Protein AF-A0A952DCT8-F1 (afdb_monomer)

Radius of gyration: 13.46 Å; Cα contacts (8 Å, |Δi|>4): 45; chains: 1; bounding box: 27×32×34 Å

Structure (mmCIF, N/CA/C/O backbone):
data_AF-A0A952DCT8-F1
#
_entry.id   AF-A0A952DCT8-F1
#
loop_
_atom_site.group_PDB
_atom_site.id
_atom_site.type_symbol
_atom_site.label_atom_id
_atom_site.label_alt_id
_atom_site.label_comp_id
_atom_site.label_asym_id
_atom_site.label_entity_id
_atom_site.label_seq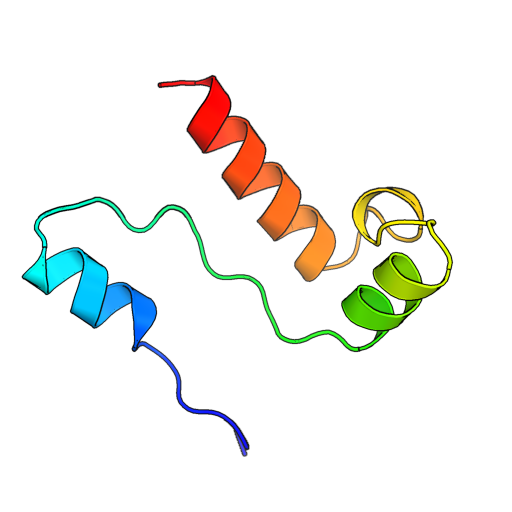_id
_atom_site.pdbx_PDB_ins_code
_atom_site.Cartn_x
_atom_site.Cartn_y
_atom_site.Cartn_z
_atom_site.occupancy
_atom_site.B_iso_or_equiv
_atom_site.auth_seq_id
_atom_site.auth_comp_id
_atom_site.auth_asym_id
_atom_site.auth_atom_id
_atom_site.pdbx_PDB_model_num
ATOM 1 N N . MET A 1 1 ? 2.784 -19.436 6.180 1.00 46.34 1 MET A N 1
ATOM 2 C CA . MET A 1 1 ? 3.512 -18.913 7.355 1.00 46.34 1 MET A CA 1
ATOM 3 C C . MET A 1 1 ? 3.817 -17.448 7.092 1.00 46.34 1 MET A C 1
ATOM 5 O O . MET A 1 1 ? 4.492 -17.163 6.113 1.00 46.34 1 MET A O 1
ATOM 9 N N . ALA A 1 2 ? 3.237 -16.526 7.863 1.00 67.94 2 ALA A N 1
ATOM 10 C CA . ALA A 1 2 ? 3.515 -15.098 7.716 1.00 67.94 2 ALA A CA 1
ATOM 11 C C . ALA A 1 2 ? 4.797 -14.764 8.493 1.00 67.94 2 ALA A C 1
ATOM 13 O O . ALA A 1 2 ? 4.860 -15.018 9.691 1.00 67.94 2 ALA A O 1
ATOM 14 N 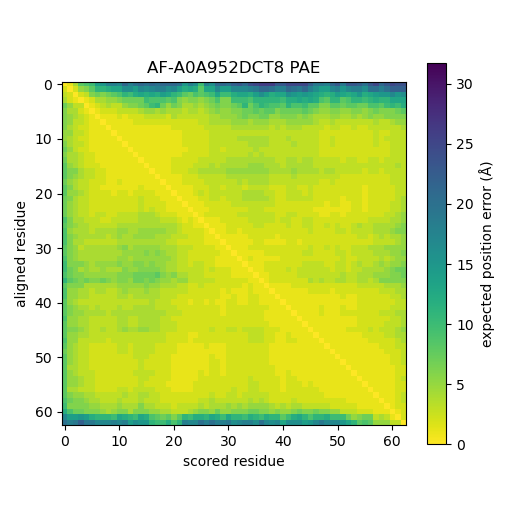N . ILE A 1 3 ? 5.825 -14.256 7.805 1.00 74.31 3 ILE A N 1
ATOM 15 C CA . ILE A 1 3 ? 7.097 -13.836 8.431 1.00 74.31 3 ILE A CA 1
ATOM 16 C C . ILE A 1 3 ? 6.904 -12.522 9.209 1.00 74.31 3 ILE A C 1
ATOM 18 O O . ILE A 1 3 ? 7.593 -12.264 10.190 1.00 74.31 3 ILE A O 1
ATOM 22 N N . PHE A 1 4 ? 5.923 -11.716 8.800 1.00 80.31 4 PHE A N 1
ATOM 23 C CA . PHE A 1 4 ? 5.569 -10.447 9.424 1.00 80.31 4 PHE A CA 1
ATOM 24 C C . PHE A 1 4 ? 4.253 -10.559 10.197 1.00 80.31 4 PHE A C 1
ATOM 26 O O . PHE A 1 4 ? 3.359 -11.319 9.818 1.00 80.31 4 PHE A O 1
ATOM 33 N N . GLY A 1 5 ? 4.130 -9.774 11.270 1.00 84.25 5 GLY A N 1
ATOM 34 C CA . GLY A 1 5 ? 2.886 -9.656 12.028 1.00 84.25 5 GLY A CA 1
ATOM 35 C C . GLY A 1 5 ? 1.772 -8.979 11.222 1.00 84.25 5 GLY A C 1
ATOM 36 O O . GLY A 1 5 ? 2.028 -8.164 10.338 1.00 84.25 5 GLY A O 1
ATOM 37 N N . SER A 1 6 ? 0.520 -9.293 11.552 1.00 89.19 6 SER A N 1
ATOM 38 C CA . SER A 1 6 ? -0.679 -8.702 10.945 1.00 89.19 6 SER A CA 1
ATOM 39 C C . SER A 1 6 ? -1.527 -7.961 11.982 1.00 89.19 6 SER A C 1
ATOM 41 O O . SER A 1 6 ? -1.431 -8.216 13.179 1.00 89.19 6 SER A O 1
ATOM 43 N N . GLY A 1 7 ? -2.377 -7.036 11.531 1.00 91.81 7 GLY A N 1
ATOM 44 C CA . GLY A 1 7 ? -3.375 -6.370 12.383 1.00 91.81 7 GLY A CA 1
ATOM 45 C C . GLY A 1 7 ? -2.862 -5.209 13.245 1.00 91.81 7 GLY A C 1
ATOM 46 O O . GLY A 1 7 ? -3.672 -4.506 13.838 1.00 91.81 7 GLY A O 1
ATOM 47 N N . GLY A 1 8 ? -1.551 -4.940 13.283 1.00 94.50 8 GLY A N 1
ATOM 48 C CA . GLY A 1 8 ? -0.983 -3.805 14.030 1.00 94.50 8 GLY A CA 1
ATOM 49 C C . GLY A 1 8 ? -1.587 -2.449 13.647 1.00 94.50 8 GLY A C 1
ATOM 50 O O . GLY A 1 8 ? -1.940 -1.676 14.528 1.00 94.50 8 GLY A O 1
ATOM 51 N N . GLY A 1 9 ? -1.786 -2.203 12.347 1.00 94.94 9 GLY A N 1
ATOM 52 C CA . GLY A 1 9 ? -2.400 -0.962 11.863 1.00 94.94 9 GLY A CA 1
ATOM 53 C C . GLY A 1 9 ? -3.859 -0.786 12.291 1.00 94.94 9 GLY A C 1
ATOM 54 O O . GLY A 1 9 ? -4.249 0.327 12.619 1.00 94.94 9 GLY A O 1
ATOM 55 N N . GLN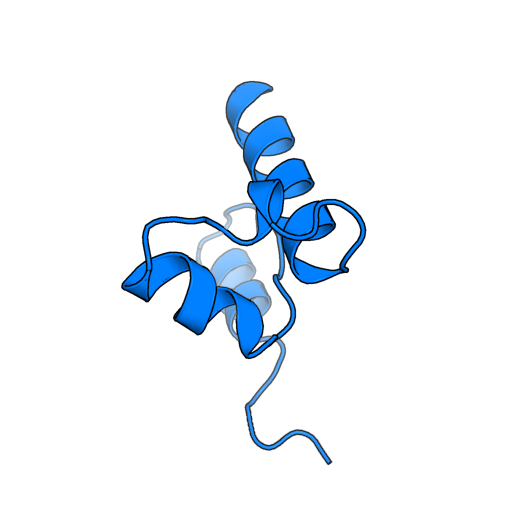 A 1 10 ? -4.647 -1.869 12.345 1.00 97.12 10 GLN A N 1
ATOM 56 C CA . GLN A 1 10 ? -6.032 -1.793 12.824 1.00 97.12 10 GLN A CA 1
ATOM 57 C C . GLN A 1 10 ? -6.071 -1.487 14.322 1.00 97.12 10 GLN A C 1
ATOM 59 O O . GLN A 1 10 ? -6.768 -0.567 14.723 1.00 97.12 10 GLN A O 1
ATOM 64 N N . ARG A 1 11 ? -5.256 -2.186 15.126 1.00 97.81 11 ARG A N 1
ATOM 65 C CA . ARG A 1 11 ? -5.178 -1.934 16.575 1.00 97.81 11 ARG A CA 1
ATOM 66 C C . ARG A 1 11 ? -4.844 -0.475 16.887 1.00 97.81 11 ARG A C 1
ATOM 68 O O . ARG A 1 11 ? -5.519 0.137 17.699 1.00 97.81 11 ARG A O 1
ATOM 75 N N . LEU A 1 12 ? -3.848 0.090 16.203 1.00 97.56 12 LEU A N 1
ATOM 76 C CA . LEU A 1 12 ? -3.470 1.490 16.396 1.00 97.56 12 LEU A CA 1
ATOM 77 C C . LEU A 1 12 ? -4.579 2.459 15.956 1.00 97.56 12 LEU A C 1
ATOM 79 O O . LEU A 1 12 ? -4.812 3.466 16.618 1.00 97.56 12 LEU A O 1
ATOM 83 N N . ALA A 1 13 ? -5.260 2.170 14.844 1.00 98.00 13 ALA A N 1
ATOM 84 C CA . ALA A 1 13 ? -6.382 2.980 14.377 1.00 98.00 13 ALA A CA 1
ATOM 85 C C . ALA A 1 13 ? -7.525 3.004 15.410 1.00 98.00 13 ALA A C 1
ATOM 87 O O . ALA A 1 13 ? -8.049 4.076 15.714 1.00 98.00 13 ALA A O 1
ATOM 88 N N . ASP A 1 14 ? -7.833 1.847 16.005 1.00 98.25 14 ASP A N 1
ATOM 89 C CA . ASP A 1 14 ? -8.830 1.713 17.070 1.00 98.25 14 ASP A CA 1
ATOM 90 C C . ASP A 1 14 ? -8.415 2.490 18.335 1.00 98.25 14 ASP A C 1
ATOM 92 O O . ASP A 1 14 ? -9.223 3.233 18.890 1.00 98.25 14 ASP A O 1
ATOM 96 N N . GLU A 1 15 ? -7.150 2.378 18.762 1.00 98.50 15 GLU A N 1
ATOM 97 C CA . GLU A 1 15 ? -6.594 3.104 19.920 1.00 98.50 15 GLU A CA 1
ATOM 98 C C . GLU A 1 15 ? -6.653 4.629 19.753 1.00 98.50 15 GLU A C 1
ATOM 100 O O . GLU A 1 15 ? -6.915 5.355 20.711 1.00 98.50 15 GLU A O 1
ATOM 105 N N . LEU A 1 16 ? -6.416 5.120 18.535 1.00 98.19 16 LEU A N 1
ATOM 106 C CA . LEU A 1 16 ? -6.420 6.549 18.217 1.00 98.19 16 LEU A CA 1
ATOM 107 C C . LEU A 1 16 ? -7.811 7.086 17.846 1.00 98.19 16 LEU A C 1
ATOM 109 O O . LEU A 1 16 ? -7.960 8.293 17.662 1.00 98.19 16 LEU A O 1
ATOM 113 N N . GLY A 1 17 ? -8.821 6.221 17.710 1.00 97.88 17 GLY A N 1
ATOM 114 C CA . GLY A 1 17 ? -10.163 6.613 17.275 1.00 97.88 17 GLY A CA 1
ATOM 115 C C . GLY A 1 17 ? -10.207 7.167 15.846 1.00 97.88 17 GLY A C 1
ATOM 116 O O . GLY A 1 17 ? -11.051 8.008 15.537 1.00 97.88 17 GLY A O 1
ATOM 117 N N . VAL A 1 18 ? -9.297 6.724 14.973 1.00 97.06 18 VAL A N 1
ATOM 118 C CA . VAL A 1 18 ? -9.198 7.176 13.574 1.00 97.06 18 VAL A CA 1
ATOM 119 C C . VAL A 1 18 ? -9.500 6.031 12.606 1.00 97.06 18 VAL A C 1
ATOM 121 O O . VAL A 1 18 ? -9.243 4.870 12.919 1.00 97.06 18 VAL A O 1
ATOM 124 N N . PRO A 1 19 ? -10.025 6.304 11.398 1.00 95.31 19 PRO A N 1
ATOM 125 C CA . PRO A 1 19 ? -10.283 5.246 10.433 1.00 95.31 19 PRO A CA 1
ATOM 126 C C . PRO A 1 19 ? -8.981 4.695 9.841 1.00 95.31 19 PRO A C 1
ATOM 128 O O . PRO A 1 19 ? -8.144 5.440 9.330 1.00 95.31 19 PRO A O 1
ATOM 131 N N . LEU A 1 20 ? -8.852 3.367 9.790 1.00 96.31 20 LEU A N 1
ATOM 132 C CA . LEU A 1 20 ? -7.825 2.727 8.971 1.00 96.31 20 LEU A CA 1
ATOM 133 C C . LEU A 1 20 ? -8.150 2.944 7.487 1.00 96.31 20 LEU A C 1
ATOM 135 O O . LEU A 1 20 ? -9.206 2.518 7.013 1.00 96.31 20 LEU A O 1
ATOM 139 N N . LEU A 1 21 ? -7.242 3.581 6.745 1.00 94.81 21 LEU A N 1
ATOM 140 C CA . LEU A 1 21 ? -7.455 3.909 5.330 1.00 94.81 21 LEU A CA 1
ATOM 141 C C . LEU A 1 21 ? -7.326 2.696 4.405 1.00 94.81 21 LEU A C 1
ATOM 143 O O . LEU A 1 21 ? -8.095 2.582 3.451 1.00 94.81 21 LEU A O 1
ATOM 147 N N . GLY A 1 22 ? -6.418 1.769 4.712 1.00 94.50 22 GLY A N 1
ATOM 148 C CA . GLY A 1 22 ? -6.270 0.512 3.986 1.00 94.50 22 GLY A CA 1
ATOM 149 C C . GLY A 1 22 ? -5.083 -0.323 4.461 1.00 94.50 22 GLY A C 1
ATOM 150 O O . GLY A 1 22 ? -4.320 0.082 5.337 1.00 94.50 22 GLY A O 1
ATOM 151 N N . GLN A 1 23 ? -4.941 -1.509 3.869 1.00 94.56 23 GLN A N 1
ATOM 152 C CA . GLN A 1 23 ? -3.842 -2.443 4.116 1.00 94.56 23 GLN A CA 1
ATOM 153 C C . GLN A 1 23 ? -3.284 -2.915 2.775 1.00 94.56 23 GLN A C 1
ATOM 155 O O . GLN A 1 23 ? -4.009 -3.502 1.971 1.00 94.56 23 GLN A O 1
ATOM 160 N N . VAL A 1 24 ? -2.000 -2.656 2.535 1.00 93.94 24 VAL A N 1
ATOM 161 C CA . VAL A 1 24 ? -1.321 -3.032 1.291 1.00 93.94 24 VAL A CA 1
ATOM 162 C C . VAL A 1 24 ? -0.566 -4.346 1.522 1.00 93.94 24 VAL A C 1
ATOM 164 O O . VAL A 1 24 ? 0.192 -4.437 2.490 1.00 93.94 24 VAL A O 1
ATOM 167 N N . PRO A 1 25 ? -0.767 -5.382 0.687 1.00 91.50 25 PRO A N 1
ATOM 168 C CA . PRO A 1 25 ? -0.030 -6.634 0.817 1.00 91.50 25 PRO A CA 1
ATOM 169 C C . PRO A 1 25 ? 1.464 -6.423 0.547 1.00 91.50 25 PRO A C 1
ATOM 171 O O . PRO A 1 25 ? 1.841 -5.635 -0.320 1.00 91.50 25 PRO A O 1
ATOM 174 N N . LEU A 1 26 ? 2.318 -7.175 1.247 1.00 90.75 26 LEU A N 1
ATOM 175 C CA . LEU A 1 26 ? 3.747 -7.207 0.939 1.00 90.75 26 LEU A CA 1
ATOM 176 C C . LEU A 1 26 ? 3.955 -7.815 -0.446 1.00 90.75 26 LEU A C 1
ATOM 178 O O . LEU A 1 26 ? 3.575 -8.957 -0.702 1.00 90.75 26 LEU A O 1
ATOM 182 N N . HIS A 1 27 ? 4.562 -7.037 -1.332 1.00 92.50 27 HIS A N 1
ATOM 183 C CA . HIS A 1 27 ? 4.764 -7.417 -2.717 1.00 92.50 27 HIS A CA 1
ATOM 184 C C . HIS A 1 27 ? 6.128 -6.883 -3.181 1.00 92.50 27 HIS A C 1
ATOM 186 O O . HIS A 1 27 ? 6.275 -5.667 -3.291 1.00 92.50 27 HIS A O 1
ATOM 192 N N . PRO A 1 28 ? 7.138 -7.746 -3.417 1.00 92.62 28 PRO A N 1
ATOM 193 C CA . PRO A 1 28 ? 8.505 -7.307 -3.727 1.00 92.62 28 PRO A CA 1
ATOM 194 C C . PRO A 1 28 ? 8.628 -6.280 -4.869 1.00 92.62 28 PRO A C 1
ATOM 196 O O . PRO A 1 28 ? 9.357 -5.306 -4.684 1.00 92.62 28 PRO A O 1
ATOM 199 N N . PRO A 1 29 ? 7.853 -6.378 -5.970 1.00 95.44 29 PRO A N 1
ATOM 200 C CA . PRO A 1 29 ? 7.883 -5.383 -7.047 1.00 95.44 29 PRO A CA 1
ATOM 201 C C . PRO A 1 29 ? 7.524 -3.949 -6.625 1.00 95.44 29 PRO A C 1
ATOM 203 O O . PRO A 1 29 ? 7.829 -3.002 -7.346 1.00 95.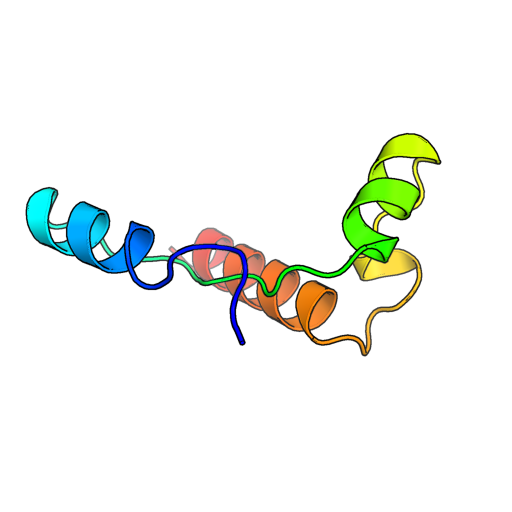44 29 PRO A O 1
ATOM 206 N N . VAL A 1 30 ? 6.888 -3.753 -5.462 1.00 95.12 30 VAL A N 1
ATOM 207 C CA . VAL A 1 30 ? 6.646 -2.413 -4.897 1.00 95.12 30 VAL A CA 1
ATOM 208 C C . VAL A 1 30 ? 7.969 -1.697 -4.624 1.00 95.12 30 VAL A C 1
ATOM 210 O O . VAL A 1 30 ? 8.083 -0.507 -4.909 1.00 95.12 30 VAL A O 1
ATOM 213 N N . LEU A 1 31 ? 8.960 -2.423 -4.097 1.00 93.38 31 LEU A N 1
ATOM 214 C CA . LEU A 1 31 ? 10.282 -1.889 -3.769 1.00 93.38 31 LEU A CA 1
ATOM 215 C C . LEU A 1 31 ? 11.051 -1.558 -5.049 1.00 93.38 31 LEU A C 1
ATOM 217 O O . LEU A 1 31 ? 11.495 -0.430 -5.225 1.00 93.38 31 LEU A O 1
ATOM 221 N N . GLU A 1 32 ? 11.094 -2.508 -5.987 1.00 94.12 32 GLU A N 1
ATOM 222 C CA . GLU A 1 32 ? 11.750 -2.337 -7.289 1.00 94.12 32 GLU A CA 1
ATOM 223 C C . GLU A 1 32 ? 11.188 -1.133 -8.055 1.00 94.12 32 GLU A C 1
ATOM 225 O O . GLU A 1 32 ? 11.934 -0.341 -8.634 1.00 94.12 32 GLU A O 1
ATOM 230 N N . GLY A 1 33 ? 9.863 -0.960 -8.040 1.00 94.38 33 GLY A N 1
ATOM 231 C CA . GLY A 1 33 ? 9.211 0.186 -8.665 1.00 94.38 33 GLY A CA 1
ATOM 232 C C . GLY A 1 33 ? 9.556 1.522 -7.999 1.00 94.38 33 GLY A C 1
ATOM 233 O O . GLY A 1 33 ? 9.615 2.543 -8.684 1.00 94.38 33 GLY A O 1
ATOM 234 N N . GLY A 1 34 ? 9.811 1.522 -6.688 1.00 91.69 34 GLY A N 1
ATOM 235 C CA . GLY A 1 34 ? 10.313 2.686 -5.955 1.00 91.69 34 GLY A CA 1
ATOM 236 C C . GLY A 1 34 ? 11.747 3.042 -6.348 1.00 91.69 34 GLY A C 1
ATOM 237 O O . GLY A 1 34 ? 12.006 4.184 -6.721 1.00 91.69 34 GLY A O 1
ATOM 238 N N . ASP A 1 35 ? 12.647 2.057 -6.346 1.00 94.69 35 ASP A N 1
ATOM 239 C CA . ASP A 1 35 ? 14.073 2.248 -6.651 1.00 94.69 35 ASP A CA 1
ATOM 240 C C . ASP A 1 35 ? 14.316 2.669 -8.107 1.00 94.69 35 ASP A C 1
ATOM 242 O O . ASP A 1 35 ? 15.179 3.495 -8.398 1.00 94.69 35 ASP A O 1
ATOM 246 N N . THR A 1 36 ? 13.538 2.118 -9.041 1.00 95.75 36 THR A N 1
ATOM 247 C CA . THR A 1 36 ? 13.676 2.395 -10.483 1.00 95.75 36 THR A CA 1
ATOM 248 C C . THR A 1 36 ? 12.914 3.636 -10.949 1.00 95.75 36 THR A C 1
ATOM 250 O O . THR A 1 36 ? 13.014 4.013 -12.117 1.00 95.75 36 THR A O 1
ATOM 253 N N . GLY A 1 37 ? 12.125 4.269 -10.074 1.00 95.94 37 GLY A N 1
ATOM 254 C CA . GLY A 1 37 ? 11.267 5.398 -10.439 1.00 95.94 37 GLY A CA 1
ATOM 255 C C . GLY A 1 37 ? 10.077 5.016 -11.329 1.00 95.94 37 GLY A C 1
ATOM 256 O O . GLY A 1 37 ? 9.480 5.888 -11.961 1.00 95.94 37 GLY A O 1
ATOM 257 N N . ARG A 1 38 ? 9.706 3.729 -11.385 1.00 96.25 38 ARG A N 1
ATOM 258 C CA . ARG A 1 38 ? 8.510 3.236 -12.085 1.00 96.25 38 ARG A CA 1
ATOM 259 C C . ARG A 1 38 ? 7.553 2.565 -11.088 1.00 96.25 38 ARG A C 1
ATOM 261 O O . ARG A 1 38 ? 7.577 1.341 -10.960 1.00 96.25 38 ARG A O 1
ATOM 268 N N . PRO A 1 39 ? 6.695 3.342 -10.396 1.00 96.38 39 PRO A N 1
ATOM 269 C CA . PRO A 1 39 ? 5.846 2.840 -9.318 1.00 96.38 39 PRO A CA 1
ATOM 270 C C . PRO A 1 39 ? 4.972 1.658 -9.740 1.00 96.38 39 PRO A C 1
ATOM 272 O O . PRO A 1 39 ? 4.491 1.604 -10.873 1.00 96.38 39 PRO A O 1
ATOM 275 N N . ILE A 1 40 ? 4.688 0.752 -8.800 1.00 96.94 40 ILE A N 1
ATOM 276 C CA . ILE A 1 40 ? 3.930 -0.479 -9.079 1.00 96.94 40 ILE A CA 1
ATOM 277 C C . ILE A 1 40 ? 2.545 -0.212 -9.686 1.00 96.94 40 ILE A C 1
ATOM 279 O O . ILE A 1 40 ? 2.127 -0.930 -10.586 1.00 96.94 40 ILE A O 1
ATOM 283 N N . VAL A 1 41 ? 1.884 0.879 -9.279 1.00 97.06 41 VAL A N 1
ATOM 284 C CA . VAL A 1 41 ? 0.573 1.299 -9.808 1.00 97.06 41 VAL A CA 1
ATOM 285 C C . VAL A 1 41 ? 0.607 1.640 -11.302 1.00 97.06 41 VAL A C 1
ATOM 287 O O . VAL A 1 41 ? -0.432 1.607 -11.952 1.00 97.06 41 VAL A O 1
ATOM 290 N N . VAL A 1 42 ? 1.790 1.951 -11.844 1.00 96.75 42 VAL A N 1
ATOM 291 C CA . VAL A 1 42 ? 2.034 2.169 -13.277 1.00 96.75 42 VAL A CA 1
ATOM 292 C C . VAL A 1 42 ? 2.562 0.893 -13.935 1.00 96.75 42 VAL A C 1
ATOM 294 O O . VAL A 1 42 ? 2.130 0.545 -15.030 1.00 96.75 42 VAL A O 1
ATOM 297 N N . ALA A 1 43 ? 3.507 0.205 -13.287 1.00 96.44 43 ALA A N 1
ATOM 298 C CA . ALA A 1 43 ? 4.204 -0.949 -13.855 1.00 96.44 43 ALA A CA 1
ATOM 299 C C . ALA A 1 43 ? 3.331 -2.214 -13.950 1.00 96.44 43 ALA A C 1
ATOM 301 O O . ALA A 1 43 ? 3.449 -2.958 -14.921 1.00 96.44 43 ALA A O 1
ATOM 302 N N . ASP A 1 44 ? 2.467 -2.445 -12.961 1.00 97.31 44 ASP A N 1
ATOM 303 C CA . ASP A 1 44 ? 1.473 -3.520 -12.936 1.00 97.31 44 ASP A CA 1
ATOM 304 C C . ASP A 1 44 ? 0.202 -3.042 -12.206 1.00 97.31 44 AS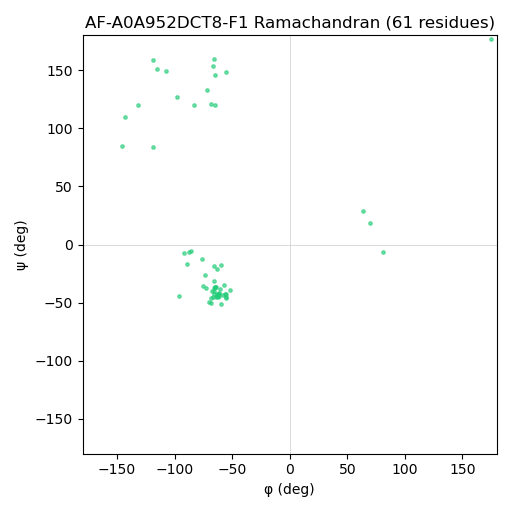P A C 1
ATOM 306 O O . ASP A 1 44 ? 0.028 -3.273 -11.004 1.00 97.31 44 ASP A O 1
ATOM 310 N N . PRO A 1 45 ? -0.721 -2.367 -12.914 1.00 97.06 45 PRO A N 1
ATOM 311 C CA . PRO A 1 45 ? -1.954 -1.850 -12.319 1.00 97.06 45 PRO A CA 1
ATOM 312 C C . PRO A 1 45 ? -2.913 -2.945 -11.822 1.00 97.06 45 PRO A C 1
ATOM 314 O O . PRO A 1 45 ? -3.821 -2.669 -11.035 1.00 97.06 45 PRO A O 1
ATOM 317 N N . ALA A 1 46 ? -2.756 -4.188 -12.290 1.00 96.94 46 ALA A N 1
ATOM 318 C CA . ALA A 1 46 ? -3.681 -5.277 -11.997 1.00 96.94 46 ALA A CA 1
ATOM 319 C C . ALA A 1 46 ? -3.320 -6.049 -10.719 1.00 96.94 46 ALA A C 1
ATOM 321 O O . ALA A 1 46 ? -4.187 -6.760 -10.182 1.00 96.94 46 ALA A O 1
ATOM 322 N N . CYS A 1 47 ? -2.087 -5.913 -10.220 1.00 96.81 47 CYS A N 1
ATOM 323 C CA . CYS A 1 47 ? -1.654 -6.591 -9.006 1.00 96.81 47 CYS A CA 1
ATOM 324 C C . CYS A 1 47 ? -2.405 -6.095 -7.758 1.00 96.81 47 CYS A C 1
ATOM 326 O O . CYS A 1 47 ? -3.001 -5.013 -7.714 1.00 96.81 47 CYS A O 1
ATOM 328 N N . SER A 1 48 ? -2.391 -6.918 -6.711 1.00 96.75 48 SER A N 1
ATOM 329 C CA . SER A 1 48 ? -3.121 -6.648 -5.469 1.00 96.75 48 SER A CA 1
ATOM 330 C C . SER A 1 48 ? -2.603 -5.412 -4.728 1.00 96.75 48 SER A C 1
ATOM 332 O O . SER A 1 48 ? -3.404 -4.664 -4.168 1.00 96.75 48 SER A O 1
ATOM 334 N N . ALA A 1 49 ? -1.290 -5.166 -4.751 1.00 97.19 49 ALA A N 1
ATOM 335 C CA . ALA A 1 49 ? -0.690 -3.989 -4.130 1.00 97.19 49 ALA A CA 1
ATOM 336 C C . ALA A 1 49 ? -1.117 -2.697 -4.840 1.00 97.19 49 ALA A C 1
ATOM 338 O O . ALA A 1 49 ? -1.535 -1.752 -4.172 1.00 97.19 49 ALA A O 1
ATOM 339 N N . SER A 1 50 ? -1.095 -2.686 -6.176 1.00 97.81 50 SER A N 1
ATOM 340 C CA . SER A 1 50 ? -1.534 -1.543 -6.980 1.00 97.81 50 SER A CA 1
ATOM 341 C C . SER A 1 50 ? -2.986 -1.188 -6.711 1.00 97.81 50 SER A C 1
ATOM 343 O O . SER A 1 50 ? -3.283 -0.053 -6.347 1.00 97.81 50 SER A O 1
ATOM 345 N N . LYS A 1 51 ? -3.880 -2.181 -6.783 1.00 97.94 51 LYS A N 1
ATOM 346 C CA . LYS A 1 51 ? -5.307 -1.991 -6.495 1.00 97.94 51 LYS A CA 1
ATOM 347 C C . LYS A 1 51 ? -5.532 -1.397 -5.105 1.00 97.94 51 LYS A C 1
ATOM 349 O O . LYS A 1 51 ? -6.273 -0.427 -4.977 1.00 97.94 51 LYS A O 1
ATOM 354 N N . ARG A 1 52 ? -4.8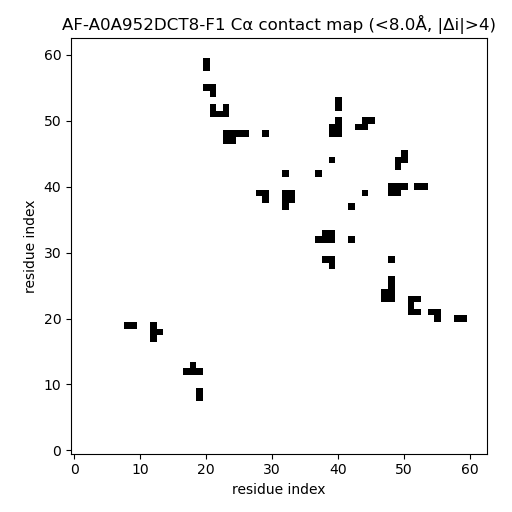47 -1.912 -4.074 1.00 97.75 52 ARG A N 1
ATOM 355 C CA . ARG A 1 52 ? -4.987 -1.379 -2.709 1.00 97.75 52 ARG A CA 1
ATOM 356 C C . ARG A 1 52 ? -4.444 0.030 -2.535 1.00 97.75 52 ARG A C 1
ATOM 358 O O . ARG A 1 52 ? -5.086 0.827 -1.859 1.00 97.75 52 ARG A O 1
ATOM 365 N N . LEU A 1 53 ? -3.309 0.359 -3.143 1.00 97.19 53 LEU A N 1
ATOM 366 C CA . LEU A 1 53 ? -2.777 1.723 -3.108 1.00 97.19 53 LEU A CA 1
ATOM 367 C C . LEU A 1 53 ? -3.732 2.714 -3.789 1.00 97.19 53 LEU A C 1
ATOM 369 O O . LEU A 1 53 ? -4.000 3.781 -3.238 1.00 97.19 53 LEU A O 1
ATOM 373 N N . THR A 1 54 ? -4.299 2.345 -4.941 1.00 97.38 54 THR A N 1
ATOM 374 C CA . THR A 1 54 ? -5.295 3.167 -5.640 1.00 97.38 54 THR A CA 1
ATOM 375 C C . THR A 1 54 ? -6.566 3.353 -4.810 1.00 97.38 54 THR A C 1
ATOM 377 O O . THR A 1 54 ? -7.046 4.476 -4.690 1.00 97.38 54 THR A O 1
ATOM 380 N N . GLU A 1 55 ? -7.091 2.292 -4.191 1.00 97.19 55 GLU A N 1
ATOM 381 C CA . GLU A 1 55 ? -8.260 2.376 -3.301 1.00 97.19 55 GLU A CA 1
ATOM 382 C C . GLU A 1 55 ? -8.023 3.344 -2.126 1.00 97.19 55 GLU A C 1
ATOM 384 O O . GLU A 1 55 ? -8.886 4.169 -1.823 1.00 97.19 55 GLU A O 1
ATOM 389 N N . VAL A 1 56 ? -6.840 3.296 -1.497 1.00 97.06 56 VAL A N 1
ATOM 390 C CA . VAL A 1 56 ? -6.456 4.228 -0.419 1.00 97.06 56 VAL A CA 1
ATOM 391 C C . VAL A 1 56 ? -6.420 5.672 -0.920 1.00 97.06 56 VAL A C 1
ATOM 393 O O . VAL A 1 56 ? -6.961 6.558 -0.260 1.00 97.06 56 VAL A O 1
ATOM 396 N N . ALA A 1 57 ? -5.822 5.914 -2.090 1.00 96.62 57 ALA A N 1
ATOM 397 C CA . ALA A 1 57 ? -5.738 7.250 -2.677 1.00 96.62 57 ALA A CA 1
ATOM 398 C C . ALA A 1 57 ? -7.125 7.827 -3.010 1.00 96.62 57 ALA A C 1
ATOM 400 O O . ALA A 1 57 ? -7.399 8.986 -2.705 1.00 96.62 57 ALA A O 1
ATOM 401 N N . VAL A 1 58 ? -8.023 7.010 -3.571 1.00 96.19 58 VAL A N 1
ATOM 402 C CA . VAL A 1 58 ? -9.412 7.411 -3.849 1.00 96.19 58 VAL A CA 1
ATOM 403 C C . VAL A 1 58 ? -10.139 7.779 -2.560 1.00 96.19 58 VAL A C 1
ATOM 405 O O . VAL A 1 58 ? -10.808 8.806 -2.502 1.00 96.19 58 VAL A O 1
ATOM 408 N N . ARG A 1 59 ? 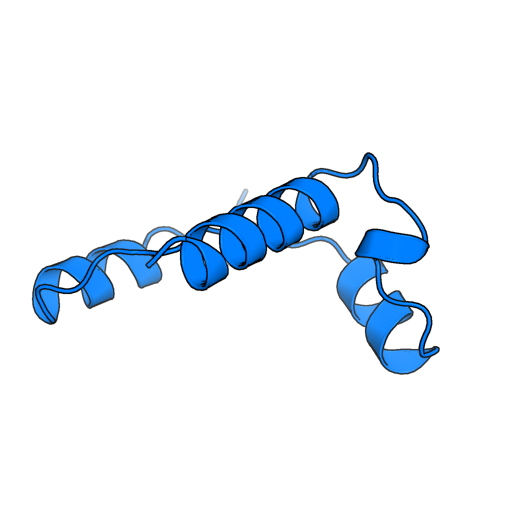-9.983 6.972 -1.506 1.00 94.69 59 ARG A N 1
ATOM 409 C CA . ARG A 1 59 ? -10.623 7.233 -0.213 1.00 94.69 59 ARG A CA 1
ATOM 410 C C . ARG A 1 59 ? -10.121 8.519 0.442 1.00 94.69 59 ARG A C 1
ATOM 412 O O . ARG A 1 59 ? -10.914 9.216 1.060 1.00 94.69 59 ARG A O 1
ATOM 419 N N . LEU A 1 60 ? -8.831 8.823 0.300 1.00 93.94 60 LEU A N 1
ATOM 420 C CA . LEU A 1 60 ? -8.235 10.073 0.773 1.00 93.94 60 LEU A CA 1
ATOM 421 C 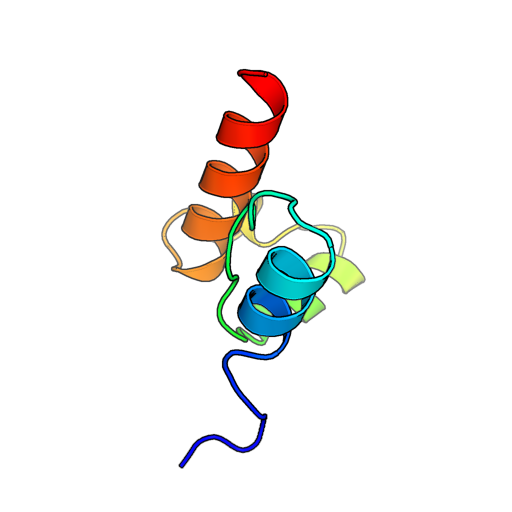C . LEU A 1 60 ? -8.763 11.296 0.016 1.00 93.94 60 LEU A C 1
ATOM 423 O O . LEU A 1 60 ? -9.045 12.303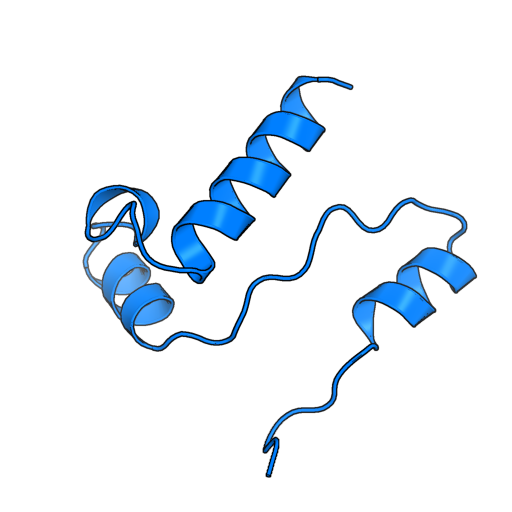 0.644 1.00 93.94 60 LEU A O 1
ATOM 427 N N . GLY A 1 61 ? -8.897 11.213 -1.310 1.00 91.31 61 GLY A N 1
ATOM 428 C CA . GLY A 1 61 ? -9.382 12.332 -2.127 1.00 91.31 61 GLY A CA 1
ATOM 429 C C . GLY A 1 61 ? -10.894 12.575 -2.056 1.00 91.31 61 GLY A C 1
ATOM 430 O O . GLY A 1 61 ? -11.363 13.598 -2.543 1.00 91.31 61 GLY A O 1
ATOM 431 N N . ALA A 1 62 ? -11.655 11.630 -1.499 1.00 81.81 62 ALA A N 1
ATOM 432 C CA . ALA A 1 62 ? -13.106 11.726 -1.342 1.00 81.81 62 ALA A CA 1
ATOM 433 C C . ALA A 1 62 ? -13.555 12.322 0.008 1.00 81.81 62 ALA A C 1
ATOM 435 O O . ALA A 1 62 ? -14.757 12.522 0.192 1.00 81.81 62 ALA A O 1
ATOM 436 N N . GLY A 1 63 ? -12.628 12.548 0.947 1.00 66.81 63 GLY A N 1
ATOM 437 C CA . GLY A 1 63 ? -12.873 13.225 2.227 1.00 66.81 63 GLY A CA 1
ATOM 438 C C . GLY A 1 63 ? -12.436 14.680 2.182 1.00 66.81 63 GLY A C 1
ATOM 439 O O . GLY A 1 63 ? -13.115 15.493 2.843 1.00 66.81 63 GLY A O 1
#

Sequence (63 aa):
MAIFGSGGGQRLADELGVPLLGQVPLHPPVLEGGDTGRPIVVADPACSASKRLTEVAVRLGAG

Secondary structure (DSSP, 8-state):
--SS--SHHHHHHHHHT------PPP-THHHHHHHTT--HHHH-TTSHHHHHHHHHHHHHHT-

Solvent-accessible surface area (backbone atoms only — not comparable to full-atom values): 3923 Å² total; per-residue (Å²): 134,77,93,63,91,78,64,62,68,54,54,51,20,62,76,70,75,46,83,71,75,74,78,69,62,93,52,73,62,50,55,55,13,58,78,70,72,47,44,33,59,75,72,44,53,83,41,71,42,23,46,36,51,51,52,34,52,52,57,61,74,74,108

Mean predicted aligned error: 3.76 Å

Foldseek 3Di:
DDPDDPDPQVVVCVVVVHDDLFDADDDVVQVVCVVVVNHCCRVPVPDRRNVGVVSSVVSVVVD

pLDDT: mean 92.97, std 8.77, range [46.34, 98.5]

Nearest PDB structures (foldseek):
  1g3r-assembly1_A  TM=8.622E-01  e=8.561E-02  Pyrococcus furiosus
  1hyq-assembly1_A  TM=8.425E-01  e=1.200E-01  Archaeoglobus fulgidus
  1g20-assembly1_E  TM=8.324E-01  e=3.785E-01  Azotobacter vinelandii
  1xd8-assembly1_A  TM=8.299E-01  e=4.333E-01  Azotobacter vinelandii